Protein AF-A0A7J6P6W5-F1 (afdb_monomer)

Radius of gyration: 28.65 Å; Cα contacts (8 Å, |Δi|>4): 69; chains: 1; bounding box: 61×39×72 Å

Structure (mmCIF, N/CA/C/O backbone):
data_AF-A0A7J6P6W5-F1
#
_entry.id   AF-A0A7J6P6W5-F1
#
loop_
_atom_site.group_PDB
_atom_site.id
_atom_site.type_symbol
_atom_site.label_atom_id
_atom_site.label_alt_id
_atom_site.label_comp_id
_atom_site.label_asym_id
_atom_site.label_entity_id
_atom_site.label_seq_id
_atom_site.pdbx_PDB_ins_code
_atom_site.Cartn_x
_atom_site.Cartn_y
_atom_site.Cartn_z
_atom_site.occupancy
_atom_site.B_iso_or_equiv
_atom_site.auth_seq_id
_atom_site.auth_comp_id
_atom_site.auth_asym_id
_atom_site.auth_atom_id
_atom_site.pdbx_PDB_model_num
ATOM 1 N N . MET A 1 1 ? -11.618 4.961 4.844 1.00 59.00 1 MET A N 1
ATOM 2 C CA . MET A 1 1 ? -10.805 3.782 5.220 1.00 59.00 1 MET A CA 1
ATOM 3 C C . MET A 1 1 ? -9.684 4.284 6.122 1.00 59.00 1 MET A C 1
ATOM 5 O O . MET A 1 1 ? -8.970 5.172 5.685 1.00 59.00 1 ME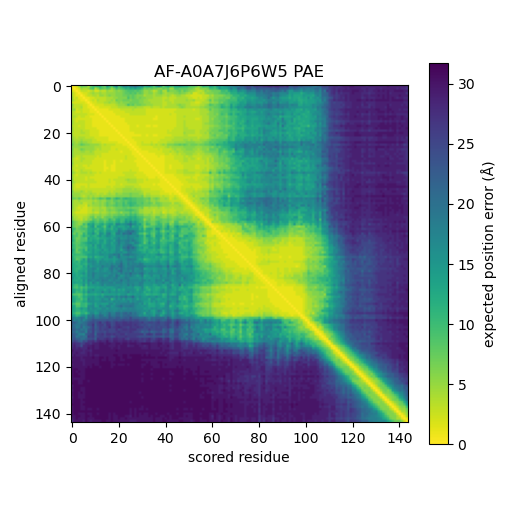T A O 1
ATOM 9 N N . CYS A 1 2 ? -9.570 3.805 7.368 1.00 77.62 2 CYS A N 1
ATOM 10 C CA . CYS A 1 2 ? -8.656 4.379 8.378 1.00 77.62 2 CYS A CA 1
ATOM 11 C C . CYS A 1 2 ? -7.176 3.990 8.190 1.00 77.62 2 CYS A C 1
ATOM 13 O O . CYS A 1 2 ? -6.305 4.626 8.776 1.00 77.62 2 CYS A O 1
ATOM 15 N N . PHE A 1 3 ? -6.917 2.966 7.368 1.00 81.56 3 PHE A N 1
ATOM 16 C CA . PHE A 1 3 ? -5.600 2.374 7.104 1.00 81.56 3 PHE A CA 1
ATOM 17 C C . PHE A 1 3 ? -5.223 2.451 5.618 1.00 81.56 3 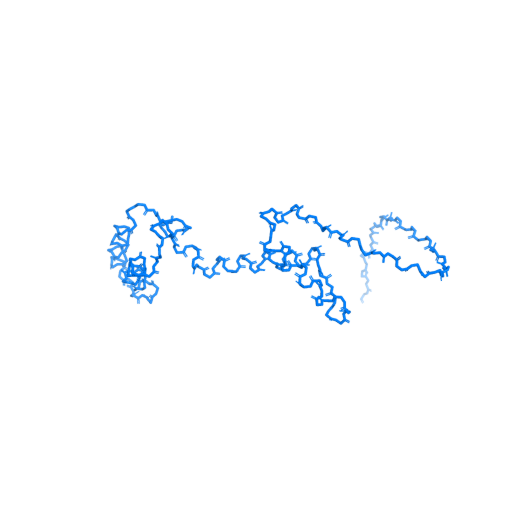PHE A C 1
ATOM 19 O O . PHE A 1 3 ? -4.737 1.475 5.053 1.00 81.56 3 PHE A O 1
ATOM 26 N N . GLY A 1 4 ? -5.536 3.573 4.961 1.00 81.69 4 GLY A N 1
ATOM 27 C CA . GLY A 1 4 ? -5.169 3.807 3.561 1.00 81.69 4 GLY A CA 1
ATOM 28 C C . GLY A 1 4 ? -3.664 4.049 3.401 1.00 81.69 4 GLY A C 1
ATOM 29 O O . GLY A 1 4 ? -2.857 3.483 4.129 1.00 81.69 4 GLY A O 1
ATOM 30 N N . LEU A 1 5 ? -3.272 4.913 2.463 1.00 81.31 5 LEU A N 1
ATOM 31 C CA . LEU A 1 5 ? -1.872 5.353 2.363 1.00 81.31 5 LEU A CA 1
ATOM 32 C C . LEU A 1 5 ? -1.419 6.076 3.635 1.00 81.31 5 LEU A C 1
ATOM 34 O O . LEU A 1 5 ? -0.307 5.861 4.102 1.00 81.31 5 LEU A O 1
ATOM 38 N N . THR A 1 6 ? -2.313 6.883 4.208 1.00 86.12 6 THR A N 1
ATOM 39 C CA . THR A 1 6 ? -2.097 7.568 5.477 1.00 86.12 6 THR A CA 1
ATOM 40 C C . THR A 1 6 ? -3.038 7.058 6.558 1.00 86.12 6 THR A C 1
ATOM 42 O O . THR A 1 6 ? -4.184 6.656 6.297 1.00 86.12 6 THR A O 1
ATOM 45 N N . ARG A 1 7 ? -2.539 7.074 7.791 1.00 86.94 7 ARG A N 1
ATOM 46 C CA . ARG A 1 7 ? -3.279 6.714 8.997 1.00 86.94 7 ARG A CA 1
ATOM 47 C C . ARG A 1 7 ? -4.168 7.880 9.422 1.00 86.94 7 ARG A C 1
ATOM 49 O O . ARG A 1 7 ? -3.700 8.996 9.617 1.00 86.94 7 ARG A O 1
ATOM 56 N N . GLN A 1 8 ? -5.470 7.638 9.566 1.00 87.75 8 GLN A N 1
ATOM 57 C CA . GLN A 1 8 ? -6.383 8.680 10.050 1.00 87.75 8 GLN A CA 1
ATOM 58 C C . GLN A 1 8 ? -6.330 8.803 11.577 1.00 87.75 8 GLN A C 1
ATOM 60 O O . GLN A 1 8 ? -6.184 7.807 12.287 1.00 87.75 8 GLN A O 1
ATOM 65 N N . ALA A 1 9 ? -6.508 10.019 12.097 1.00 87.31 9 ALA A N 1
ATOM 66 C CA . ALA A 1 9 ? -6.673 10.239 13.532 1.00 87.31 9 ALA A CA 1
ATOM 67 C C . ALA A 1 9 ? -7.856 9.413 14.083 1.00 87.31 9 ALA A C 1
ATOM 69 O O . ALA A 1 9 ? -8.873 9.247 13.411 1.00 87.31 9 ALA A O 1
ATOM 70 N N . GLY A 1 10 ? -7.719 8.873 15.300 1.00 88.94 10 GLY A N 1
ATOM 71 C CA . GLY A 1 10 ? -8.759 8.035 15.920 1.00 88.94 10 GLY A CA 1
ATOM 72 C C . GLY A 1 10 ? -8.883 6.615 15.341 1.00 88.94 10 GLY A C 1
ATOM 73 O O . GLY A 1 10 ? -9.878 5.925 15.573 1.00 88.94 10 GLY A O 1
ATOM 74 N N . TRP A 1 11 ? -7.884 6.134 14.592 1.00 89.88 11 TRP A N 1
ATOM 75 C CA . TRP A 1 11 ? -7.883 4.772 14.036 1.00 89.88 11 TRP A CA 1
ATOM 76 C C . TRP A 1 11 ? -7.985 3.673 15.109 1.00 89.88 11 TRP A C 1
ATOM 78 O O . TRP A 1 11 ? -8.605 2.639 14.867 1.00 89.88 11 TRP A O 1
ATOM 88 N N . ARG A 1 12 ? -7.433 3.904 16.308 1.00 90.00 12 ARG A N 1
ATOM 89 C CA . ARG A 1 12 ? -7.526 2.980 17.455 1.00 90.00 12 ARG A CA 1
ATOM 90 C C . ARG A 1 12 ? -8.965 2.787 17.901 1.00 90.00 12 ARG A C 1
ATOM 92 O O . ARG A 1 12 ? -9.446 1.659 17.980 1.00 90.00 12 ARG A O 1
ATOM 99 N N . ASP A 1 13 ? -9.664 3.896 18.113 1.00 93.00 13 ASP A N 1
ATOM 100 C CA . ASP A 1 13 ? -11.069 3.893 18.516 1.00 93.00 13 ASP A CA 1
ATOM 101 C C . ASP A 1 13 ? -11.931 3.230 17.440 1.00 93.00 13 ASP A C 1
ATOM 103 O O . ASP A 1 13 ? -12.868 2.497 17.747 1.00 93.00 13 ASP A O 1
ATOM 107 N N . SER A 1 14 ? -11.551 3.398 16.171 1.00 93.06 14 SER A N 1
ATOM 108 C CA . SER A 1 14 ? -12.201 2.728 15.045 1.00 93.06 14 SER A CA 1
ATOM 109 C C . SER A 1 14 ? -12.021 1.202 15.080 1.00 93.06 14 SER A C 1
ATOM 111 O O . SER A 1 14 ? -12.983 0.481 14.812 1.00 93.06 14 SER A O 1
ATOM 113 N N . ILE A 1 15 ? -10.843 0.681 15.459 1.00 93.69 15 ILE A N 1
ATOM 114 C CA . ILE A 1 15 ? -10.632 -0.768 15.666 1.00 93.69 15 ILE A CA 1
ATOM 115 C C . ILE A 1 15 ? -11.473 -1.277 16.841 1.00 93.69 15 ILE A C 1
ATOM 117 O O . ILE A 1 15 ? -12.105 -2.330 16.734 1.00 93.69 15 ILE A O 1
ATOM 121 N N . VAL A 1 16 ? -11.521 -0.539 17.952 1.00 94.31 16 VAL A N 1
ATOM 122 C CA . VAL A 1 16 ? -12.313 -0.914 19.138 1.00 94.31 16 VAL A CA 1
ATOM 123 C C . VAL A 1 16 ? -13.813 -0.931 18.820 1.00 94.31 16 VAL A C 1
ATOM 125 O O . VAL A 1 16 ? -14.524 -1.880 19.177 1.00 94.31 16 VAL A O 1
ATOM 128 N N . ALA A 1 17 ? -14.293 0.078 18.091 1.00 94.88 17 ALA A N 1
ATOM 129 C CA . ALA A 1 17 ? -15.667 0.145 17.608 1.00 94.88 17 ALA A CA 1
ATOM 130 C C . ALA A 1 17 ? -15.976 -1.017 16.653 1.00 94.88 17 ALA A C 1
ATOM 132 O O . ALA A 1 17 ? -17.007 -1.675 16.798 1.00 94.88 17 ALA A O 1
ATOM 133 N N . PHE A 1 18 ? -15.059 -1.334 15.733 1.00 94.75 18 PHE A N 1
ATOM 134 C CA . PHE A 1 18 ? -15.189 -2.479 14.833 1.00 94.75 18 PHE A CA 1
ATOM 135 C C . PHE A 1 18 ? -15.240 -3.812 15.590 1.00 94.75 18 PHE A C 1
ATOM 137 O O . PHE A 1 18 ? -16.112 -4.630 15.307 1.00 94.75 18 PHE A O 1
ATOM 144 N N . ARG A 1 19 ? -14.374 -4.029 16.589 1.00 95.31 19 ARG A N 1
ATOM 145 C CA . ARG A 1 19 ? -14.378 -5.238 17.434 1.00 95.31 19 ARG A CA 1
ATOM 146 C C . ARG A 1 19 ? -15.725 -5.439 18.125 1.00 95.31 19 ARG A C 1
ATOM 148 O O . ARG A 1 19 ? -16.266 -6.549 18.138 1.00 95.31 19 ARG A O 1
ATOM 155 N N . SER A 1 20 ? -16.267 -4.355 18.675 1.00 96.25 20 SER A N 1
ATOM 156 C CA . SER A 1 20 ? -17.583 -4.346 19.318 1.00 96.25 20 SER A CA 1
ATOM 157 C C . SER A 1 20 ? -18.688 -4.672 18.311 1.00 96.25 20 SER A C 1
ATOM 159 O O . SER A 1 20 ? -19.509 -5.556 18.553 1.00 96.25 20 SER A O 1
ATOM 161 N N . ALA A 1 21 ? -18.666 -4.028 17.141 1.00 96.56 21 ALA A N 1
ATOM 162 C CA . ALA A 1 21 ? -19.626 -4.275 16.072 1.00 96.56 21 ALA A CA 1
ATOM 163 C C . ALA A 1 21 ? -19.569 -5.722 15.558 1.00 96.56 21 ALA A C 1
ATOM 165 O O . ALA A 1 21 ? -20.613 -6.359 15.440 1.00 96.56 21 ALA A O 1
ATOM 166 N N . TRP A 1 22 ? -18.371 -6.269 15.317 1.00 96.31 22 TRP A N 1
ATOM 167 C CA . TRP A 1 22 ? -18.177 -7.651 14.872 1.00 96.31 22 TRP A CA 1
ATOM 168 C C . TRP A 1 22 ? -18.743 -8.646 15.883 1.00 96.31 22 TRP A C 1
ATOM 170 O O . TRP A 1 22 ? -19.480 -9.555 15.508 1.00 96.31 22 TRP A O 1
ATOM 180 N N . SER A 1 23 ? -18.472 -8.440 17.172 1.00 95.12 23 SER A N 1
ATOM 181 C CA . SER A 1 23 ? -18.985 -9.305 18.242 1.00 95.12 23 SER A CA 1
ATOM 182 C C . SER A 1 23 ? -20.518 -9.322 18.278 1.00 95.12 23 SER A C 1
ATOM 184 O O . SER A 1 23 ? -21.119 -10.383 18.440 1.00 95.12 23 SER A O 1
ATOM 186 N N . ASN A 1 24 ? -21.155 -8.176 18.023 1.00 96.75 24 ASN A N 1
ATOM 187 C CA . ASN A 1 24 ? -22.614 -8.057 17.969 1.00 96.75 24 ASN A CA 1
ATOM 188 C C . ASN A 1 24 ? -23.250 -8.751 16.755 1.00 96.75 24 ASN A C 1
ATOM 190 O O . ASN A 1 24 ? -24.444 -9.037 16.783 1.00 96.75 24 ASN A O 1
ATOM 194 N N . THR A 1 25 ? -22.487 -9.051 15.698 1.00 96.12 25 THR A N 1
ATOM 195 C CA . THR A 1 25 ? -23.019 -9.797 14.543 1.00 96.12 25 THR A CA 1
ATOM 196 C C . THR A 1 25 ? -23.288 -11.272 14.854 1.00 96.12 25 THR A C 1
ATOM 198 O O . THR A 1 25 ? -24.024 -11.924 14.118 1.00 96.12 25 THR A O 1
ATOM 201 N N . GLY A 1 26 ? -22.658 -11.825 15.899 1.00 95.06 26 GLY A N 1
ATOM 202 C CA . GLY A 1 26 ? -22.672 -13.264 16.182 1.00 95.06 26 GLY A CA 1
ATOM 203 C C . GLY A 1 26 ? -21.903 -14.115 15.161 1.00 95.06 26 GLY A C 1
ATOM 204 O O . GLY A 1 26 ? -21.938 -15.345 15.236 1.00 95.06 26 GLY A O 1
ATOM 205 N N . LEU A 1 27 ? -21.201 -13.49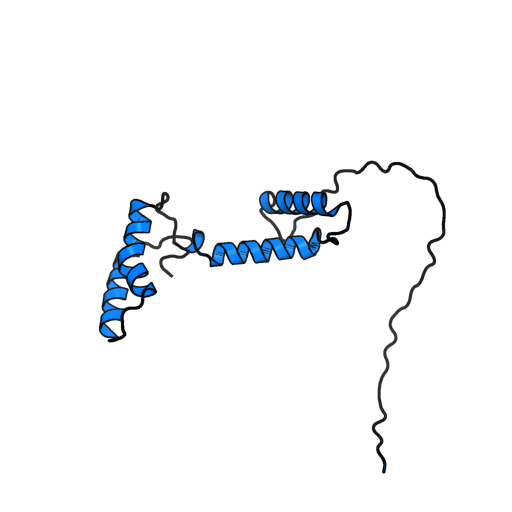4 14.206 1.00 94.62 27 LEU A N 1
ATOM 206 C CA . LEU A 1 27 ? -20.361 -14.199 13.244 1.00 94.62 27 LEU A CA 1
ATOM 207 C C . LEU A 1 27 ? -19.124 -14.782 13.930 1.00 94.62 27 LEU A C 1
ATOM 209 O O . LEU A 1 27 ? -18.581 -14.238 14.894 1.00 94.62 27 LEU A O 1
ATOM 213 N N . ARG A 1 28 ? -18.632 -15.898 13.387 1.00 96.00 28 ARG A N 1
ATOM 214 C CA . ARG A 1 28 ? -17.376 -16.486 13.853 1.00 96.00 28 ARG A CA 1
ATOM 215 C C . ARG A 1 28 ? -16.210 -15.554 13.553 1.00 96.00 28 ARG A C 1
ATOM 217 O O .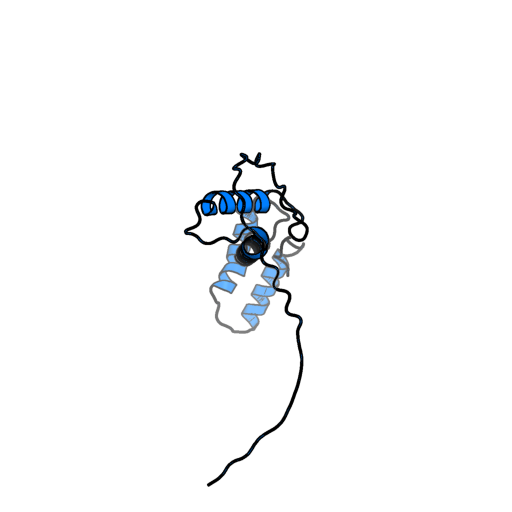 ARG A 1 28 ? -16.145 -14.931 12.495 1.00 96.00 28 ARG A O 1
ATOM 224 N N . TRP A 1 29 ? -15.256 -15.520 14.473 1.00 94.94 29 TRP A N 1
ATOM 225 C CA . TRP A 1 29 ? -13.989 -14.842 14.258 1.00 94.94 29 TRP A CA 1
ATOM 226 C C . TRP A 1 29 ? -13.242 -15.484 13.097 1.00 94.94 29 TRP A C 1
ATOM 228 O O . TRP A 1 29 ? -12.997 -16.690 13.083 1.00 94.94 29 TRP A O 1
ATOM 238 N N . THR A 1 30 ? -12.895 -14.661 12.114 1.00 95.88 30 THR A N 1
ATOM 239 C CA . THR A 1 30 ? -12.015 -15.070 11.023 1.00 95.88 30 THR A CA 1
ATOM 240 C C . THR A 1 30 ? -10.587 -14.626 11.336 1.00 95.88 30 THR A C 1
ATOM 242 O O . THR A 1 30 ? -10.403 -13.644 12.064 1.00 95.88 30 THR A O 1
ATOM 245 N N . PRO A 1 31 ? -9.567 -15.274 10.748 1.00 95.44 31 PRO A N 1
ATOM 246 C CA . PRO A 1 31 ? -8.183 -14.835 10.897 1.00 95.44 31 PRO A CA 1
ATOM 247 C C . PRO A 1 31 ? -7.976 -13.360 10.526 1.00 95.44 31 PRO A C 1
ATOM 249 O O . PRO A 1 31 ? -7.245 -12.656 11.211 1.00 95.44 31 PRO A O 1
ATOM 252 N N . LYS A 1 32 ? -8.681 -12.854 9.502 1.00 90.75 32 LYS A N 1
ATOM 253 C CA . LYS A 1 32 ? -8.588 -11.447 9.076 1.00 90.75 32 LYS A CA 1
ATOM 254 C C . LYS A 1 32 ? -9.060 -10.470 10.155 1.00 90.75 32 LYS A C 1
ATOM 256 O O . LYS A 1 32 ? -8.434 -9.438 10.361 1.00 90.75 32 LYS A O 1
ATOM 261 N N . VAL A 1 33 ? -10.149 -10.798 10.848 1.00 93.44 33 VAL A N 1
ATOM 262 C CA . VAL A 1 33 ? -10.698 -9.959 11.927 1.00 93.44 33 VAL A CA 1
ATOM 263 C C . VAL A 1 33 ? -9.785 -10.004 13.149 1.00 93.44 33 VAL A C 1
ATOM 265 O O . VAL A 1 33 ? -9.511 -8.961 13.731 1.00 93.44 33 VAL A O 1
ATOM 268 N N . HIS A 1 34 ? -9.256 -11.180 13.496 1.00 93.62 34 HIS A N 1
ATOM 269 C CA . HIS A 1 34 ? -8.266 -11.311 14.569 1.00 93.62 34 HIS A CA 1
ATOM 270 C C . HIS A 1 34 ? -7.008 -10.475 14.288 1.00 93.62 34 HIS A C 1
ATOM 272 O O . HIS A 1 34 ? -6.599 -9.683 15.129 1.00 93.62 34 HIS A O 1
ATOM 278 N N . ILE A 1 35 ? -6.456 -10.569 13.073 1.00 93.31 35 ILE A N 1
ATOM 279 C CA . ILE A 1 35 ? -5.305 -9.759 12.648 1.00 93.31 35 ILE A CA 1
ATOM 280 C C . ILE A 1 35 ? -5.605 -8.265 12.744 1.00 93.31 35 ILE A C 1
ATOM 282 O O . ILE A 1 35 ? -4.810 -7.527 13.317 1.00 93.31 35 ILE A O 1
ATOM 286 N N . LEU A 1 36 ? -6.761 -7.817 12.251 1.00 91.88 36 LEU A N 1
ATOM 287 C CA . LEU A 1 36 ? -7.140 -6.407 12.326 1.00 91.88 36 LEU A CA 1
ATOM 288 C C . LEU A 1 36 ? -7.273 -5.902 13.770 1.00 91.88 36 LEU A C 1
ATOM 290 O O . LEU A 1 36 ? -6.871 -4.780 14.061 1.00 91.88 36 LEU A O 1
ATOM 294 N N . CYS A 1 37 ? -7.864 -6.696 14.663 1.00 91.94 37 CYS A N 1
ATOM 295 C CA . CYS A 1 37 ? -8.143 -6.259 16.028 1.00 91.94 37 CYS A CA 1
ATOM 296 C C . CYS A 1 37 ? -6.936 -6.335 16.962 1.00 91.94 37 CYS A C 1
ATOM 298 O O . CYS A 1 37 ? -6.847 -5.508 17.867 1.00 91.94 37 CYS A O 1
ATOM 300 N N . ASP A 1 38 ? -6.060 -7.321 16.771 1.00 90.44 38 ASP A N 1
ATOM 301 C CA . ASP A 1 38 ? -5.010 -7.636 17.740 1.00 90.44 38 ASP A CA 1
ATOM 302 C C . ASP A 1 38 ? -3.596 -7.362 17.185 1.00 90.44 38 ASP A C 1
ATOM 304 O O . ASP A 1 38 ? -2.756 -6.854 17.917 1.00 90.44 38 ASP A O 1
ATOM 308 N N . HIS A 1 39 ? -3.345 -7.588 15.888 1.00 92.81 39 HIS A N 1
ATOM 309 C CA . HIS A 1 39 ? -1.989 -7.513 15.308 1.00 92.81 39 HIS A CA 1
ATOM 310 C C . HIS A 1 39 ? -1.702 -6.214 14.544 1.00 92.81 39 HIS A C 1
ATOM 312 O O . HIS A 1 39 ? -0.563 -5.764 14.499 1.00 92.81 39 HIS A O 1
ATOM 318 N N . VAL A 1 40 ? -2.715 -5.566 13.958 1.00 90.44 40 VAL A N 1
ATOM 319 C CA . VAL A 1 40 ? -2.523 -4.288 13.239 1.00 90.44 40 VAL A CA 1
ATOM 320 C C . VAL A 1 40 ? -2.085 -3.168 14.181 1.00 90.44 40 VAL A C 1
ATOM 322 O O . VAL A 1 40 ? -1.268 -2.336 13.797 1.00 90.44 40 VAL A O 1
ATOM 325 N N . VAL A 1 41 ? -2.604 -3.146 15.411 1.00 88.75 41 VAL A N 1
ATOM 326 C CA . VAL A 1 41 ? -2.178 -2.171 16.425 1.00 88.75 41 VAL A CA 1
ATOM 327 C C . VAL A 1 41 ? -0.706 -2.390 16.763 1.00 88.75 41 VAL A C 1
ATOM 329 O O . VAL A 1 41 ? 0.073 -1.448 16.688 1.00 88.75 41 VAL A O 1
ATOM 332 N N . GLU A 1 42 ? -0.326 -3.638 17.050 1.00 89.62 42 GLU A N 1
ATOM 333 C CA . GLU A 1 42 ? 1.051 -4.003 17.386 1.00 89.62 42 GLU A CA 1
ATOM 334 C C . GLU A 1 42 ? 2.023 -3.658 16.251 1.00 89.62 42 GLU A C 1
ATOM 336 O O . GLU A 1 42 ? 3.076 -3.074 16.502 1.00 89.62 42 GLU A O 1
ATOM 341 N N . TYR A 1 43 ? 1.649 -3.965 15.006 1.00 89.06 43 TYR A N 1
ATOM 342 C CA . TYR A 1 43 ? 2.425 -3.622 13.817 1.00 89.06 43 TYR A CA 1
ATOM 343 C C . TYR A 1 43 ? 2.670 -2.110 13.714 1.00 89.06 43 TYR A C 1
ATOM 345 O O . TYR A 1 43 ? 3.817 -1.673 13.635 1.00 89.06 43 TYR A O 1
ATOM 353 N N . LEU A 1 44 ? 1.599 -1.310 13.765 1.00 87.38 44 LEU A N 1
ATOM 354 C CA . LEU A 1 44 ? 1.673 0.145 13.593 1.00 87.38 44 LEU A CA 1
ATOM 355 C C . LEU A 1 44 ? 2.360 0.873 14.757 1.00 87.38 44 LEU A C 1
ATOM 357 O O . LEU A 1 44 ? 2.712 2.037 14.607 1.00 87.38 44 LEU A O 1
ATOM 361 N N . GLU A 1 45 ? 2.477 0.244 15.924 1.00 85.75 45 GLU A N 1
ATOM 362 C CA . GLU A 1 45 ? 3.155 0.819 17.091 1.00 85.75 45 GLU A CA 1
ATOM 363 C C . GLU A 1 45 ? 4.630 0.439 17.183 1.00 85.75 45 GLU A C 1
ATOM 365 O O . GLU A 1 45 ? 5.433 1.242 17.649 1.00 85.75 45 GLU A O 1
ATOM 370 N N . ASN A 1 46 ? 4.972 -0.798 16.815 1.00 85.94 46 ASN A N 1
ATOM 371 C CA . ASN A 1 46 ? 6.273 -1.376 17.158 1.00 85.94 46 ASN A CA 1
ATOM 372 C C . ASN A 1 46 ? 7.160 -1.656 15.944 1.00 85.94 46 ASN A C 1
ATOM 374 O O . ASN A 1 46 ? 8.366 -1.829 16.109 1.00 85.94 46 ASN A O 1
ATOM 378 N N . TYR A 1 47 ? 6.580 -1.737 14.746 1.00 83.50 47 TYR A N 1
ATOM 379 C CA . TYR A 1 47 ? 7.296 -2.156 13.539 1.00 83.50 47 TYR A CA 1
ATOM 380 C C . TYR A 1 47 ? 7.237 -1.123 12.416 1.00 83.50 47 TYR A C 1
ATOM 382 O O . TYR A 1 47 ? 8.160 -1.073 11.604 1.00 83.50 47 TYR A O 1
ATOM 390 N N . GLU A 1 48 ? 6.190 -0.299 12.366 1.00 85.25 48 GLU A N 1
ATOM 391 C CA . GLU A 1 48 ? 6.112 0.802 11.412 1.00 85.25 48 GLU A CA 1
ATOM 392 C C . GLU A 1 48 ? 6.971 1.979 11.886 1.00 85.25 48 GLU A C 1
ATOM 394 O O . GLU A 1 48 ? 6.830 2.454 13.011 1.00 85.25 48 GLU A O 1
ATOM 399 N N . ALA A 1 49 ? 7.892 2.425 11.031 1.00 79.75 49 ALA A N 1
ATOM 400 C CA . ALA A 1 49 ? 8.859 3.461 11.389 1.00 79.75 49 ALA A CA 1
ATOM 401 C C . ALA A 1 49 ? 8.267 4.876 11.313 1.00 79.75 49 ALA A C 1
ATOM 403 O O . ALA A 1 49 ? 8.793 5.790 11.946 1.00 79.75 49 ALA A O 1
ATOM 404 N N . ASP A 1 50 ? 7.203 5.049 10.525 1.00 83.25 50 ASP A N 1
ATOM 405 C CA . ASP A 1 50 ? 6.600 6.343 10.226 1.00 83.25 50 ASP A CA 1
ATOM 406 C C . ASP A 1 50 ? 5.180 6.443 10.799 1.00 83.25 50 ASP A C 1
ATOM 408 O O . ASP A 1 50 ? 4.293 5.644 10.486 1.00 83.25 50 ASP A O 1
ATOM 412 N N . ASP A 1 51 ? 4.933 7.468 11.612 1.00 78.75 51 ASP A N 1
ATOM 413 C CA . ASP A 1 51 ? 3.674 7.618 12.351 1.00 78.75 51 ASP A CA 1
ATOM 414 C C . ASP A 1 51 ? 2.466 7.968 11.464 1.00 78.75 51 ASP A C 1
ATOM 416 O O . ASP A 1 51 ? 1.310 7.751 11.847 1.00 78.75 51 ASP A O 1
ATOM 420 N N . ASP A 1 52 ? 2.699 8.491 10.268 1.00 82.69 52 ASP A N 1
ATOM 421 C CA . ASP A 1 52 ? 1.621 8.873 9.354 1.00 82.69 52 ASP A CA 1
ATOM 422 C C . ASP A 1 52 ? 1.298 7.783 8.329 1.00 82.69 52 ASP A C 1
ATOM 424 O O . ASP A 1 52 ? 0.263 7.855 7.652 1.00 82.69 52 ASP A O 1
ATOM 428 N N . VAL A 1 53 ? 2.134 6.746 8.233 1.00 82.56 53 VAL A N 1
ATOM 429 C CA . VAL A 1 53 ? 1.978 5.670 7.255 1.00 82.56 53 VAL A CA 1
ATOM 430 C C . VAL A 1 53 ? 0.851 4.723 7.665 1.00 82.56 53 VAL A C 1
ATOM 432 O O . VAL A 1 53 ? 0.749 4.249 8.797 1.00 82.56 53 VAL A O 1
ATOM 435 N N . GLY A 1 54 ? -0.056 4.472 6.720 1.00 84.38 54 GLY A N 1
ATOM 436 C CA . GLY A 1 54 ? -1.089 3.449 6.845 1.00 84.38 54 GLY A CA 1
ATOM 437 C C . GLY A 1 54 ? -0.694 2.133 6.168 1.00 84.38 54 GLY A C 1
ATOM 438 O O . GLY A 1 54 ? 0.326 2.024 5.494 1.00 84.38 54 GLY A O 1
ATOM 439 N N . LEU A 1 55 ? -1.560 1.121 6.281 1.00 84.00 55 LEU A N 1
ATOM 440 C CA . LEU A 1 55 ? -1.324 -0.209 5.697 1.00 84.00 55 LEU A CA 1
ATOM 441 C C . LEU A 1 55 ? -1.351 -0.224 4.160 1.00 84.00 55 LEU A C 1
ATOM 443 O O . LEU A 1 55 ? -1.019 -1.238 3.551 1.00 84.00 55 LEU A O 1
ATOM 447 N N . GLY A 1 56 ? -1.774 0.869 3.520 1.00 78.56 56 GLY A N 1
ATOM 448 C CA . GLY A 1 56 ? -1.868 0.973 2.068 1.00 78.56 56 GLY A CA 1
ATOM 449 C C . GLY A 1 56 ? -0.518 0.872 1.360 1.00 78.56 56 GLY A C 1
ATOM 450 O O . GLY A 1 56 ? -0.472 0.326 0.261 1.00 78.56 56 GLY A O 1
ATOM 451 N N . LEU A 1 57 ? 0.572 1.345 1.974 1.00 69.75 57 LEU A N 1
ATOM 452 C CA . LEU A 1 57 ? 1.912 1.220 1.388 1.00 69.75 57 LEU A CA 1
ATOM 453 C C . LEU A 1 57 ? 2.400 -0.231 1.412 1.00 69.75 57 LEU A C 1
ATOM 455 O O . LEU A 1 57 ? 2.860 -0.734 0.390 1.00 69.75 57 LEU A O 1
ATOM 459 N N . SER A 1 58 ? 2.190 -0.920 2.532 1.00 70.38 58 SER A N 1
ATOM 460 C CA . SER A 1 58 ? 2.556 -2.329 2.739 1.00 70.38 58 SER A CA 1
ATOM 461 C C . SER A 1 58 ? 1.523 -3.324 2.189 1.00 70.38 58 SER A C 1
ATOM 463 O O . SER A 1 58 ? 1.618 -4.525 2.434 1.00 70.38 58 SER A O 1
ATOM 465 N N . SER A 1 59 ? 0.502 -2.845 1.474 1.00 77.81 59 SER A N 1
ATOM 466 C CA . SER A 1 59 ? -0.550 -3.694 0.923 1.00 77.81 59 SER A CA 1
ATOM 467 C C . SER A 1 59 ? -0.074 -4.419 -0.331 1.00 77.81 59 SER A C 1
ATOM 469 O O . SER A 1 59 ? 0.482 -3.810 -1.233 1.00 77.81 59 SER A O 1
ATOM 471 N N . GLU A 1 60 ? -0.408 -5.698 -0.469 1.00 73.44 60 GLU A N 1
ATOM 472 C CA . GLU A 1 60 ? -0.201 -6.460 -1.710 1.00 73.44 60 GLU A CA 1
ATOM 473 C C . GLU A 1 60 ? -0.787 -5.750 -2.948 1.00 73.44 60 GLU A C 1
ATOM 475 O O . GLU A 1 60 ? -0.202 -5.776 -4.026 1.00 73.44 60 GLU A O 1
ATOM 480 N N . GLN A 1 61 ? -1.883 -5.007 -2.770 1.00 71.56 61 GLN A N 1
ATOM 481 C CA . GLN A 1 61 ? -2.530 -4.232 -3.831 1.00 71.56 61 GLN A CA 1
ATOM 482 C C . GLN A 1 61 ? -1.666 -3.069 -4.351 1.00 71.56 61 GLN A C 1
ATOM 484 O O . GLN A 1 61 ? -1.779 -2.692 -5.523 1.00 71.56 61 GLN A O 1
ATOM 489 N N . SER A 1 62 ? -0.792 -2.495 -3.514 1.00 67.06 62 SER A N 1
ATOM 490 C CA . SER A 1 62 ? 0.165 -1.472 -3.956 1.00 67.06 62 SER A CA 1
ATOM 491 C C . SER A 1 62 ? 1.226 -2.096 -4.870 1.00 67.06 62 SER A C 1
ATOM 493 O O . SER A 1 62 ? 1.526 -1.543 -5.932 1.00 67.06 62 SER A O 1
ATOM 495 N N . GLY A 1 63 ? 1.698 -3.298 -4.525 1.00 72.69 63 GLY A N 1
ATOM 496 C CA . GLY A 1 63 ? 2.608 -4.102 -5.340 1.00 72.69 63 GLY A CA 1
ATOM 497 C C . GLY A 1 63 ? 1.983 -4.544 -6.663 1.00 72.69 63 GLY A C 1
ATOM 498 O O . GLY A 1 63 ? 2.566 -4.326 -7.725 1.00 72.69 63 GLY A O 1
ATOM 499 N N . GLU A 1 64 ? 0.767 -5.089 -6.639 1.00 77.38 64 GLU A N 1
ATOM 500 C CA . GLU A 1 64 ? 0.037 -5.489 -7.852 1.00 77.38 64 GLU A CA 1
ATOM 501 C C . GLU A 1 64 ? -0.172 -4.311 -8.814 1.00 77.38 64 GLU A C 1
ATOM 503 O O . GLU A 1 64 ? 0.035 -4.439 -10.024 1.00 77.38 64 GLU A O 1
ATOM 508 N N . SER A 1 65 ? -0.500 -3.131 -8.281 1.00 76.56 65 SER A N 1
ATOM 509 C CA . SER A 1 65 ? -0.641 -1.906 -9.077 1.00 76.56 65 SER A CA 1
ATOM 510 C C . SER A 1 65 ? 0.683 -1.475 -9.718 1.00 76.56 65 SER A C 1
ATOM 512 O O . SER A 1 65 ? 0.700 -1.013 -10.863 1.00 76.56 65 SER A O 1
ATOM 514 N N . LEU A 1 66 ? 1.800 -1.646 -9.003 1.00 80.25 66 LEU A N 1
ATOM 515 C CA . LEU A 1 66 ? 3.148 -1.362 -9.497 1.00 80.25 66 LEU A CA 1
ATOM 516 C C . LEU A 1 66 ? 3.546 -2.333 -10.618 1.00 80.25 66 LEU A C 1
ATOM 518 O O . LEU A 1 66 ? 4.034 -1.898 -11.663 1.00 80.25 66 LEU A O 1
ATOM 522 N N . HIS A 1 67 ? 3.263 -3.625 -10.452 1.00 82.81 67 HIS A N 1
ATOM 523 C CA . HIS A 1 67 ? 3.496 -4.639 -11.481 1.00 82.81 67 HIS A CA 1
ATOM 524 C C . HIS A 1 67 ? 2.670 -4.385 -12.745 1.00 82.81 67 HIS A C 1
ATOM 526 O O . HIS A 1 67 ? 3.223 -4.393 -13.847 1.00 82.81 67 HIS A O 1
ATOM 532 N N . ALA A 1 68 ? 1.374 -4.095 -12.604 1.00 84.06 68 ALA A N 1
ATOM 533 C CA . ALA A 1 68 ? 0.506 -3.774 -13.736 1.00 84.06 68 ALA A CA 1
ATOM 534 C C . ALA A 1 68 ? 0.998 -2.532 -14.501 1.00 84.06 68 ALA A C 1
ATOM 536 O O . ALA A 1 68 ? 0.974 -2.493 -15.736 1.00 84.06 68 ALA A O 1
ATOM 537 N N . ARG A 1 69 ? 1.495 -1.521 -13.779 1.00 82.88 69 ARG A N 1
ATOM 538 C CA . ARG A 1 69 ? 2.039 -0.298 -14.379 1.00 82.88 69 ARG A CA 1
ATOM 539 C C . ARG A 1 69 ? 3.361 -0.546 -15.105 1.00 82.88 69 ARG A C 1
ATOM 541 O O . ARG A 1 69 ? 3.497 -0.116 -16.249 1.00 82.88 69 ARG A O 1
ATOM 548 N N . LEU A 1 70 ? 4.291 -1.283 -14.500 1.00 87.44 70 LEU A N 1
ATOM 549 C CA . LEU A 1 70 ? 5.538 -1.690 -15.157 1.00 87.44 70 LEU A CA 1
ATOM 550 C C . LEU A 1 70 ? 5.253 -2.497 -16.430 1.00 87.44 70 LEU A C 1
ATOM 552 O O . LEU A 1 70 ? 5.840 -2.234 -17.479 1.00 87.44 70 LEU A O 1
ATOM 556 N N . GLN A 1 71 ? 4.304 -3.434 -16.371 1.00 89.44 71 GLN A N 1
ATOM 557 C CA . GLN A 1 71 ? 3.903 -4.228 -17.530 1.00 89.44 71 GLN A CA 1
ATOM 558 C C . GLN A 1 71 ? 3.350 -3.352 -18.662 1.00 89.44 71 GLN A C 1
ATOM 560 O O . GLN A 1 71 ? 3.633 -3.608 -19.834 1.00 89.44 71 GLN A O 1
ATOM 565 N N . ARG A 1 72 ? 2.591 -2.300 -18.337 1.00 88.12 72 ARG A N 1
ATOM 566 C CA . ARG A 1 72 ? 2.107 -1.328 -19.324 1.00 88.12 72 ARG A CA 1
ATOM 567 C C . ARG A 1 72 ? 3.259 -0.569 -19.985 1.00 88.12 72 ARG A C 1
ATOM 569 O O . ARG A 1 72 ? 3.300 -0.525 -21.212 1.00 88.12 72 ARG A O 1
ATOM 576 N N . VAL A 1 73 ? 4.202 -0.040 -19.203 1.00 87.31 73 VAL A N 1
ATOM 577 C CA . VAL A 1 73 ? 5.391 0.671 -19.718 1.00 87.31 73 VAL A CA 1
ATOM 578 C C . VAL A 1 73 ? 6.218 -0.238 -20.625 1.00 87.31 73 VAL A C 1
ATOM 580 O O . VAL A 1 73 ? 6.561 0.147 -21.745 1.00 87.31 73 VAL A O 1
ATOM 583 N N . TRP A 1 74 ? 6.463 -1.476 -20.189 1.00 91.31 74 TRP A N 1
ATOM 584 C CA . TRP A 1 74 ? 7.122 -2.489 -21.005 1.00 91.31 74 TRP A CA 1
ATOM 585 C C . TRP A 1 74 ? 6.391 -2.687 -22.333 1.00 91.31 74 TRP A C 1
ATOM 587 O O . TRP A 1 74 ? 6.986 -2.518 -23.395 1.00 91.31 74 TRP A O 1
ATOM 597 N N . ASN A 1 75 ? 5.088 -2.974 -22.286 1.00 90.94 75 ASN A N 1
ATOM 598 C CA . ASN A 1 75 ? 4.282 -3.256 -23.471 1.00 90.94 75 ASN A CA 1
ATOM 599 C C . ASN A 1 75 ? 4.220 -2.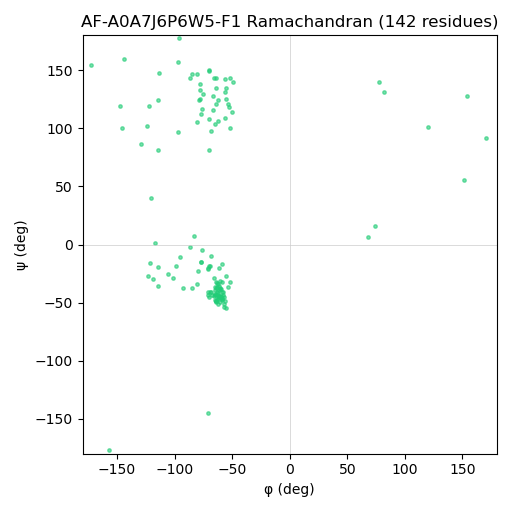092 -24.467 1.00 90.94 75 ASN A C 1
ATOM 601 O O . ASN A 1 75 ? 4.165 -2.347 -25.667 1.00 90.94 75 ASN A O 1
ATOM 605 N N . GLN A 1 76 ? 4.206 -0.848 -23.988 1.00 87.00 76 GLN A N 1
ATOM 606 C CA . GLN A 1 76 ? 4.043 0.332 -24.839 1.00 87.00 76 GLN A CA 1
ATOM 607 C C . GLN A 1 76 ? 5.359 0.827 -25.446 1.00 87.00 76 GLN A C 1
ATOM 609 O O . GLN A 1 76 ? 5.358 1.273 -26.590 1.00 87.00 76 GLN A O 1
ATOM 614 N N . LEU A 1 77 ? 6.468 0.761 -24.703 1.00 85.56 77 LEU A N 1
ATOM 615 C CA . LEU A 1 77 ? 7.699 1.472 -25.074 1.00 85.56 77 LEU A CA 1
ATOM 616 C C . LEU A 1 77 ? 8.901 0.552 -25.326 1.00 85.56 77 LEU A C 1
ATOM 618 O O . LEU A 1 77 ? 9.775 0.878 -26.134 1.00 85.56 77 LEU A O 1
ATOM 622 N N . PHE A 1 78 ? 8.964 -0.600 -24.654 1.00 89.69 78 PHE A N 1
ATOM 623 C CA . PHE A 1 78 ? 10.192 -1.402 -24.590 1.00 89.69 78 PHE A CA 1
ATOM 624 C C . PHE A 1 78 ? 10.047 -2.826 -25.127 1.00 89.69 78 PHE A C 1
ATOM 626 O O . PHE A 1 78 ? 11.066 -3.439 -25.442 1.00 89.69 78 PHE A O 1
ATOM 633 N N . LYS A 1 79 ? 8.819 -3.332 -25.288 1.00 92.62 79 LYS A N 1
ATOM 634 C CA . LYS A 1 79 ? 8.541 -4.723 -25.646 1.00 92.62 79 LYS A CA 1
ATOM 635 C C . LYS A 1 79 ? 9.259 -5.136 -26.923 1.00 92.62 79 LYS A C 1
ATOM 637 O O . LYS A 1 79 ? 9.093 -4.538 -27.984 1.00 92.62 79 LYS A O 1
ATOM 642 N N . ILE A 1 80 ? 10.022 -6.212 -26.802 1.00 93.69 80 ILE A N 1
ATOM 643 C CA . ILE A 1 80 ? 10.717 -6.882 -27.894 1.00 93.69 80 ILE A CA 1
ATOM 644 C C . ILE A 1 80 ? 10.704 -8.392 -27.628 1.00 93.69 80 ILE A C 1
ATOM 646 O O . ILE A 1 80 ? 10.450 -8.814 -26.497 1.00 93.69 80 ILE A O 1
ATOM 650 N N . ASN A 1 81 ? 10.908 -9.206 -28.664 1.00 92.88 81 ASN A N 1
ATOM 651 C CA . ASN A 1 81 ? 10.982 -10.659 -28.505 1.00 92.88 81 ASN A CA 1
ATOM 652 C C . ASN A 1 81 ? 12.194 -11.038 -27.630 1.00 92.88 81 ASN A C 1
ATOM 654 O O . ASN A 1 81 ? 13.237 -10.395 -27.725 1.00 92.88 81 ASN A O 1
ATOM 658 N N . ALA A 1 82 ? 12.048 -12.069 -26.797 1.00 91.81 82 ALA A N 1
ATOM 659 C CA . ALA A 1 82 ? 13.100 -12.585 -25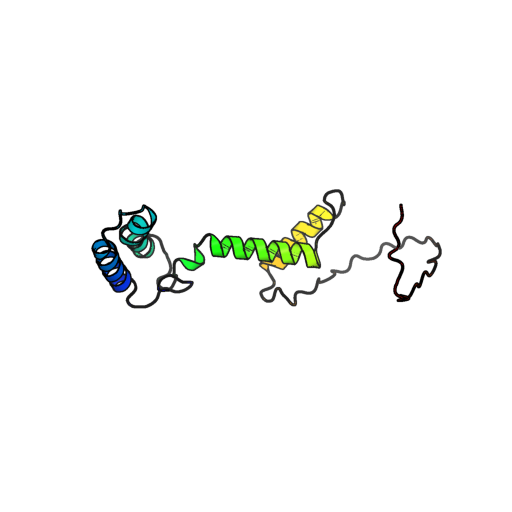.925 1.00 91.81 82 ALA A CA 1
ATOM 660 C C . ALA A 1 82 ? 14.327 -13.083 -26.704 1.00 91.81 82 ALA A C 1
ATOM 662 O O . ALA A 1 82 ? 15.446 -12.931 -26.227 1.00 91.81 82 ALA A O 1
ATOM 663 N N . ASP A 1 83 ? 14.124 -13.591 -27.921 1.00 94.62 83 ASP A N 1
ATOM 664 C CA . ASP A 1 83 ? 15.211 -14.057 -28.793 1.00 94.62 83 ASP A CA 1
ATOM 665 C C . ASP A 1 83 ? 15.984 -12.906 -29.464 1.00 94.62 83 ASP A C 1
ATOM 667 O O . ASP A 1 83 ? 16.952 -13.133 -30.187 1.00 94.62 83 ASP A O 1
ATOM 671 N N . ASN A 1 84 ? 15.552 -11.655 -29.274 1.00 93.75 84 ASN A N 1
ATOM 672 C CA . ASN A 1 84 ? 16.240 -10.503 -29.836 1.00 93.75 84 ASN A CA 1
ATOM 673 C C . ASN A 1 84 ? 17.491 -10.166 -29.014 1.00 93.75 84 ASN A C 1
ATOM 675 O O . ASN A 1 84 ? 17.412 -10.010 -27.797 1.00 93.75 84 ASN A O 1
ATOM 679 N N . GLU A 1 85 ? 18.623 -9.943 -29.681 1.00 94.69 85 GLU A N 1
ATOM 680 C CA . GLU A 1 85 ? 19.901 -9.601 -29.037 1.00 94.69 85 GLU A CA 1
ATOM 681 C C . GLU A 1 85 ? 19.817 -8.358 -28.127 1.00 94.69 85 GLU A C 1
ATOM 683 O O . GLU A 1 85 ? 20.542 -8.250 -27.138 1.00 94.69 85 GLU A O 1
ATOM 688 N N . LEU A 1 86 ? 18.893 -7.432 -28.411 1.00 92.25 86 LEU A N 1
ATOM 689 C CA . LEU A 1 86 ? 18.678 -6.213 -27.627 1.00 92.25 86 LEU A CA 1
ATOM 690 C C . LEU A 1 86 ? 17.722 -6.399 -26.442 1.00 92.25 86 LEU A C 1
ATOM 692 O O . LEU A 1 86 ? 17.487 -5.434 -25.712 1.00 92.25 86 LEU A O 1
ATOM 696 N N . PHE A 1 87 ? 17.148 -7.587 -26.233 1.00 93.25 87 PHE A N 1
ATOM 697 C CA . PHE A 1 87 ? 16.157 -7.831 -25.182 1.00 93.25 87 PHE A CA 1
ATOM 698 C C . PHE A 1 87 ? 16.680 -7.451 -23.794 1.00 93.25 87 PHE A C 1
ATOM 700 O O . PHE A 1 87 ? 16.030 -6.692 -23.074 1.00 93.25 87 PHE A O 1
ATOM 707 N N . SER A 1 88 ? 17.888 -7.904 -23.452 1.00 92.38 88 SER A N 1
ATOM 708 C CA . SER A 1 88 ? 18.524 -7.611 -22.163 1.00 92.38 88 SER A CA 1
ATOM 709 C C . SER A 1 88 ? 18.717 -6.110 -21.953 1.00 92.38 88 SER A C 1
ATOM 711 O O . SER A 1 88 ? 18.374 -5.583 -20.896 1.00 92.38 88 SER A O 1
ATOM 713 N N . GLN A 1 89 ? 19.198 -5.399 -22.978 1.00 92.81 89 GLN A N 1
ATOM 714 C CA . GLN A 1 89 ? 19.382 -3.950 -22.907 1.00 92.81 89 GLN A CA 1
ATOM 715 C C . GLN A 1 89 ? 18.040 -3.226 -22.763 1.00 92.81 89 GLN A C 1
ATOM 717 O O . GLN A 1 89 ? 17.903 -2.334 -21.933 1.00 92.81 89 GLN A O 1
ATOM 722 N N . ARG A 1 90 ? 17.019 -3.643 -23.519 1.00 89.44 90 ARG A N 1
ATOM 723 C CA . ARG A 1 90 ? 15.672 -3.062 -23.452 1.00 89.44 90 ARG A CA 1
ATOM 724 C C . ARG A 1 90 ? 15.017 -3.260 -22.094 1.00 89.44 90 ARG A C 1
ATOM 726 O O . ARG A 1 90 ? 14.309 -2.369 -21.631 1.00 89.44 90 ARG A O 1
ATOM 733 N N . LEU A 1 91 ? 15.242 -4.406 -21.459 1.00 91.44 91 LEU A N 1
ATOM 734 C CA . LEU A 1 91 ? 14.748 -4.664 -20.114 1.00 91.44 91 LEU A CA 1
ATOM 735 C C . LEU A 1 91 ? 15.424 -3.739 -19.096 1.00 91.44 91 LEU A C 1
ATOM 737 O O . LEU A 1 91 ? 14.733 -3.139 -18.275 1.00 91.44 91 LEU A O 1
ATOM 741 N N . ILE A 1 92 ? 16.746 -3.564 -19.186 1.00 91.38 92 ILE A N 1
ATOM 742 C CA . ILE A 1 92 ? 17.490 -2.623 -18.336 1.00 91.38 92 ILE A CA 1
ATOM 743 C C . ILE A 1 92 ? 16.979 -1.194 -18.543 1.00 91.38 92 ILE A C 1
ATOM 745 O O . ILE A 1 92 ? 16.639 -0.526 -17.567 1.00 91.38 92 ILE A O 1
ATOM 749 N N . ASP A 1 93 ? 16.850 -0.748 -19.794 1.00 89.31 93 ASP A N 1
ATOM 750 C CA . ASP A 1 93 ? 16.339 0.585 -20.127 1.00 89.31 93 ASP A CA 1
ATOM 751 C C . ASP A 1 93 ? 14.923 0.792 -19.570 1.00 89.31 93 ASP A C 1
ATOM 753 O O . ASP A 1 93 ? 14.623 1.852 -19.018 1.00 89.31 93 ASP A O 1
ATOM 757 N N . CYS A 1 94 ? 14.062 -0.229 -19.661 1.00 89.50 94 CYS A N 1
ATOM 758 C CA . CYS A 1 94 ? 12.718 -0.202 -19.092 1.00 89.50 94 CYS A CA 1
ATOM 759 C C . CYS A 1 94 ? 12.760 -0.032 -17.570 1.00 89.50 94 CYS A C 1
ATOM 761 O O . CYS A 1 94 ? 12.017 0.788 -17.041 1.00 89.50 94 CYS A O 1
ATOM 763 N N . MET A 1 95 ? 13.627 -0.763 -16.865 1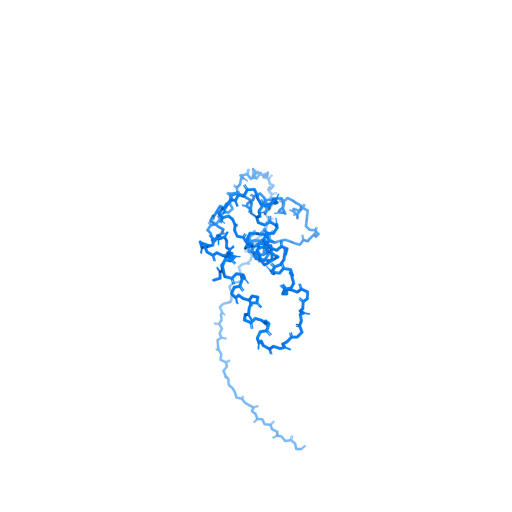.00 88.75 95 MET A N 1
ATOM 764 C CA . MET A 1 95 ? 13.748 -0.679 -15.404 1.00 88.75 95 MET A CA 1
ATOM 765 C C . MET A 1 95 ? 14.327 0.662 -14.947 1.00 88.75 95 MET A C 1
ATOM 767 O O . MET A 1 95 ? 13.844 1.238 -13.975 1.00 88.75 95 MET A O 1
ATOM 771 N N . VAL A 1 96 ? 15.339 1.186 -15.643 1.00 87.50 96 VAL A N 1
ATOM 772 C CA . VAL A 1 96 ? 15.914 2.507 -15.342 1.00 87.50 96 VAL A CA 1
ATOM 773 C C . VAL A 1 96 ? 14.875 3.592 -15.586 1.00 87.50 96 VAL A C 1
ATOM 775 O O . VAL A 1 96 ? 14.642 4.422 -14.709 1.00 87.50 96 VAL A O 1
ATOM 778 N N . THR A 1 97 ? 14.196 3.540 -16.735 1.00 84.44 97 THR A N 1
ATOM 779 C CA . THR A 1 97 ? 13.107 4.467 -17.047 1.00 84.44 97 THR A CA 1
ATOM 780 C C . THR A 1 97 ? 12.041 4.379 -15.961 1.00 84.44 97 THR A C 1
ATOM 782 O O . THR A 1 97 ? 11.743 5.417 -15.380 1.00 84.44 97 THR A O 1
ATOM 785 N N . TYR A 1 98 ? 11.570 3.163 -15.624 1.00 83.44 98 TYR A N 1
ATOM 786 C CA . TYR A 1 98 ? 10.545 2.867 -14.607 1.00 83.44 98 TYR A CA 1
ATOM 787 C C . TYR A 1 98 ? 10.904 3.271 -13.168 1.00 83.44 98 TYR A C 1
ATOM 789 O O . TYR A 1 98 ? 10.026 3.446 -12.331 1.00 83.44 98 TYR A O 1
ATOM 797 N N . ASN A 1 99 ? 12.176 3.467 -12.846 1.00 81.62 99 ASN A N 1
ATOM 798 C CA . ASN A 1 99 ? 12.557 3.941 -11.516 1.00 81.62 99 ASN A CA 1
ATOM 799 C C . ASN A 1 99 ? 12.832 5.449 -11.473 1.00 81.62 99 ASN A C 1
ATOM 801 O O . ASN A 1 99 ? 12.815 6.030 -10.391 1.00 81.62 99 ASN A O 1
ATOM 805 N N . TRP A 1 100 ? 13.071 6.095 -12.620 1.00 77.19 100 TRP A N 1
ATOM 806 C CA . TRP A 1 100 ? 13.531 7.488 -12.665 1.00 77.19 100 TRP A CA 1
ATOM 807 C C . TRP A 1 100 ? 12.458 8.512 -13.084 1.00 77.19 100 TRP A C 1
ATOM 809 O O . TRP A 1 100 ? 12.542 9.676 -12.697 1.00 77.19 100 TRP A O 1
ATOM 819 N N . ASN A 1 101 ? 11.428 8.117 -13.841 1.00 68.19 101 ASN A N 1
ATOM 820 C CA . ASN A 1 101 ? 10.406 9.043 -14.355 1.00 68.19 101 ASN A CA 1
ATOM 821 C C . ASN A 1 101 ? 9.124 9.107 -13.508 1.00 68.19 101 ASN A C 1
ATOM 823 O O . ASN A 1 101 ? 8.180 8.374 -13.745 1.00 68.19 101 ASN A O 1
ATOM 827 N N . LEU A 1 102 ? 8.991 10.086 -12.609 1.00 58.94 102 LEU A N 1
ATOM 828 C CA . LEU A 1 102 ? 7.759 10.282 -11.815 1.00 58.94 102 LEU A CA 1
ATOM 829 C C . LEU A 1 102 ? 6.470 10.520 -12.645 1.00 58.94 102 LEU A C 1
ATOM 831 O O . LEU A 1 102 ? 5.374 10.356 -12.109 1.00 58.94 102 LEU A O 1
ATOM 835 N N . GLN A 1 103 ? 6.580 10.864 -13.936 1.00 60.97 103 GLN A N 1
ATOM 836 C CA . GLN A 1 103 ? 5.462 11.059 -14.871 1.00 60.97 103 GLN A CA 1
ATOM 837 C C . GLN A 1 103 ? 5.479 10.005 -15.990 1.00 60.97 103 GLN A C 1
ATOM 839 O O . GLN A 1 103 ? 5.961 10.221 -17.100 1.00 60.97 103 GLN A O 1
ATOM 844 N N . TRP A 1 104 ? 4.953 8.828 -15.656 1.00 61.56 104 TRP A N 1
ATOM 845 C CA . TRP A 1 104 ? 4.988 7.612 -16.476 1.00 61.56 104 TRP A CA 1
ATOM 846 C C . TRP A 1 104 ? 4.246 7.704 -17.808 1.00 61.56 104 TRP A C 1
ATOM 848 O O . TRP A 1 104 ? 4.674 7.091 -18.783 1.00 61.56 104 TRP A O 1
ATOM 858 N N . ASP A 1 105 ? 3.152 8.463 -17.849 1.00 61.09 105 ASP A N 1
ATOM 859 C CA . ASP A 1 105 ? 2.282 8.560 -19.025 1.00 61.09 105 ASP A CA 1
ATOM 860 C C . ASP A 1 105 ? 2.871 9.450 -20.138 1.00 61.09 105 ASP A C 1
ATOM 862 O O . ASP A 1 105 ? 2.433 9.376 -21.284 1.00 61.09 105 ASP A O 1
ATOM 866 N N . GLU A 1 106 ? 3.895 10.249 -19.821 1.00 59.38 106 GLU A N 1
ATOM 867 C CA . GLU A 1 106 ? 4.535 11.211 -20.733 1.00 59.38 106 GLU A CA 1
ATOM 868 C C . GLU A 1 106 ? 6.015 10.886 -21.003 1.00 59.38 106 GLU A C 1
ATOM 870 O O . GLU A 1 106 ? 6.698 11.601 -21.738 1.00 59.38 106 GLU A O 1
ATOM 875 N N . ALA A 1 107 ? 6.531 9.799 -20.422 1.00 55.62 107 ALA A N 1
ATOM 876 C CA . ALA A 1 107 ? 7.931 9.414 -20.528 1.00 55.62 107 ALA A CA 1
ATOM 877 C C . ALA A 1 107 ? 8.322 9.112 -21.986 1.00 55.62 107 ALA A C 1
ATOM 879 O O . ALA A 1 107 ? 7.990 8.064 -22.544 1.00 55.62 107 ALA A O 1
ATOM 880 N N . GLN A 1 108 ? 9.082 10.021 -22.598 1.00 54.59 108 GLN A N 1
ATOM 881 C CA . GLN A 1 108 ? 9.686 9.804 -23.907 1.00 54.59 108 GLN A CA 1
ATOM 882 C C . GLN A 1 108 ? 11.037 9.106 -23.774 1.00 54.59 108 GLN A C 1
ATOM 884 O O . GLN A 1 108 ? 11.828 9.371 -22.866 1.00 54.59 108 GLN A O 1
ATOM 889 N N . ARG A 1 109 ? 11.326 8.214 -24.722 1.00 55.16 109 ARG A N 1
ATOM 890 C CA . ARG A 1 109 ? 12.633 7.571 -24.811 1.00 55.16 109 ARG A CA 1
ATOM 891 C C . ARG A 1 109 ? 13.677 8.625 -25.182 1.00 55.16 109 ARG A C 1
ATOM 893 O O . ARG A 1 109 ? 13.654 9.142 -26.296 1.00 55.16 109 ARG A O 1
ATOM 900 N N . SER A 1 110 ? 14.633 8.890 -24.292 1.00 48.66 110 SER A N 1
ATOM 901 C CA . SER A 1 110 ? 15.889 9.520 -24.701 1.00 48.66 110 SER A CA 1
ATOM 902 C C . SER A 1 110 ? 16.640 8.503 -25.552 1.00 48.66 110 SER A C 1
ATOM 904 O O . SER A 1 110 ? 17.243 7.557 -25.043 1.00 48.66 110 SER A O 1
ATOM 906 N N . MET A 1 111 ? 16.527 8.633 -26.872 1.00 47.50 111 MET A N 1
ATOM 907 C CA . MET A 1 111 ? 17.377 7.909 -27.808 1.00 47.50 111 MET A CA 1
ATOM 908 C C . MET A 1 111 ? 18.780 8.507 -27.680 1.00 47.50 111 MET A C 1
ATOM 910 O O . MET A 1 111 ? 19.163 9.393 -28.441 1.00 47.50 111 MET A O 1
ATOM 914 N N . GLY A 1 112 ? 19.531 8.066 -26.667 1.00 45.06 112 GLY A N 1
ATOM 915 C CA . GLY A 1 112 ? 20.962 8.318 -26.583 1.00 45.06 112 GLY A CA 1
ATOM 916 C C . GLY A 1 112 ? 21.588 7.869 -27.898 1.00 45.06 112 GLY A C 1
ATOM 917 O O . GLY A 1 112 ? 21.434 6.713 -28.284 1.00 45.06 112 GLY A O 1
ATOM 918 N N . GLY A 1 113 ? 22.192 8.820 -28.613 1.00 41.38 113 GLY A N 1
ATOM 919 C CA . GLY A 1 113 ? 22.667 8.651 -29.979 1.00 41.38 113 GLY A CA 1
ATOM 920 C C . GLY A 1 113 ? 23.562 7.428 -30.131 1.00 41.38 113 GLY A C 1
ATOM 921 O O . GLY A 1 113 ? 24.758 7.476 -29.848 1.00 41.38 113 GLY A O 1
ATOM 922 N N . MET A 1 114 ? 22.982 6.344 -30.637 1.00 38.94 114 MET A N 1
ATOM 923 C CA . MET A 1 114 ? 23.732 5.305 -31.317 1.00 38.94 114 MET A CA 1
ATOM 924 C C . MET A 1 114 ? 24.299 5.974 -32.567 1.00 38.94 114 MET A C 1
ATOM 926 O O . MET A 1 114 ? 23.564 6.264 -33.510 1.00 38.94 114 MET A O 1
ATOM 930 N N . LYS A 1 115 ? 25.599 6.293 -32.537 1.00 36.88 115 LYS A N 1
ATOM 931 C CA . LYS A 1 115 ? 26.356 6.622 -33.745 1.00 36.88 115 LYS A CA 1
ATOM 932 C C . LYS A 1 115 ? 26.077 5.515 -34.754 1.00 36.88 115 LYS A C 1
ATOM 934 O O . LYS A 1 115 ? 26.439 4.364 -34.522 1.00 36.88 115 LYS A O 1
ATOM 939 N N . SER A 1 116 ? 25.407 5.884 -35.836 1.00 32.56 116 SER A N 1
ATOM 940 C CA . SER A 1 116 ? 25.286 5.078 -37.035 1.00 32.56 116 SER A CA 1
ATOM 941 C C . SER A 1 116 ? 26.694 4.747 -37.513 1.00 32.56 116 SER A C 1
ATOM 943 O O . SER A 1 116 ? 27.427 5.627 -37.963 1.00 32.56 116 SER A O 1
ATOM 945 N N . CYS A 1 117 ? 27.091 3.488 -37.370 1.00 32.44 117 CYS A N 1
ATOM 946 C CA . CYS A 1 117 ? 28.151 2.943 -38.194 1.00 32.44 117 CYS A CA 1
ATOM 947 C C . CYS A 1 117 ? 27.553 2.833 -39.597 1.00 32.44 117 CYS A C 1
ATOM 949 O O . CYS A 1 117 ? 26.632 2.049 -39.817 1.00 32.44 117 CYS A O 1
ATOM 951 N N . GLU A 1 118 ? 28.010 3.703 -40.491 1.00 34.56 118 GLU A N 1
ATOM 952 C CA . GLU A 1 118 ? 27.686 3.676 -41.910 1.00 34.56 118 GLU A CA 1
ATOM 953 C C . GLU A 1 118 ? 28.003 2.283 -42.466 1.00 34.56 118 GLU A C 1
ATOM 955 O O . GLU A 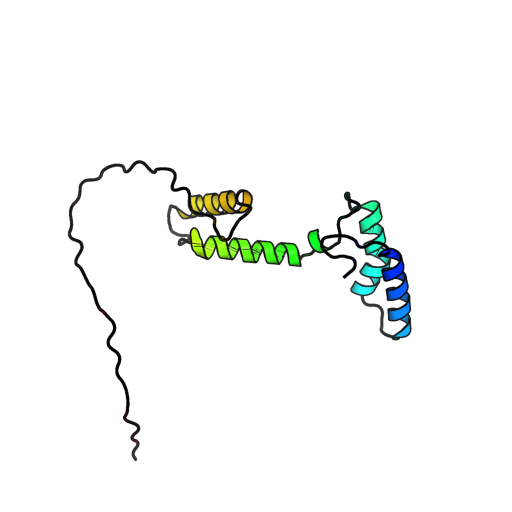1 118 ? 29.137 1.811 -42.391 1.00 34.56 118 GLU A O 1
ATOM 960 N N . ALA A 1 119 ? 26.984 1.621 -43.003 1.00 34.88 119 ALA A N 1
ATOM 961 C CA . ALA A 1 119 ? 27.150 0.520 -43.930 1.00 34.88 119 ALA A CA 1
ATOM 962 C C . ALA A 1 119 ? 26.363 0.903 -45.182 1.00 34.88 119 ALA A C 1
ATOM 964 O O . ALA A 1 119 ? 25.133 0.890 -45.195 1.00 34.88 119 ALA A O 1
ATOM 965 N N . GLU A 1 120 ? 27.107 1.341 -46.193 1.00 34.72 120 GLU A N 1
ATOM 966 C CA . GLU A 1 120 ? 26.629 1.523 -47.556 1.00 34.72 120 GLU A CA 1
ATOM 967 C C . GLU A 1 120 ? 26.040 0.201 -48.067 1.00 34.72 120 GLU A C 1
ATOM 969 O O . GLU A 1 120 ? 26.658 -0.857 -47.942 1.00 34.72 120 GLU A O 1
ATOM 974 N N . GLY A 1 121 ? 24.843 0.262 -48.644 1.00 33.75 121 GLY A N 1
ATOM 975 C CA . GLY A 1 121 ? 24.185 -0.901 -49.227 1.00 33.75 121 GLY A CA 1
ATOM 976 C C . GLY A 1 121 ? 22.750 -0.579 -49.603 1.00 33.75 121 GLY A C 1
ATOM 977 O O . GLY A 1 121 ? 21.850 -0.663 -48.775 1.00 33.75 121 GLY A O 1
ATOM 978 N N . SER A 1 122 ? 22.578 -0.150 -50.848 1.00 39.31 122 SER A N 1
ATOM 979 C CA . SER A 1 122 ? 21.308 0.011 -51.551 1.00 39.31 122 SER A CA 1
ATOM 980 C C . SER A 1 122 ? 20.424 -1.231 -51.429 1.00 39.31 122 SER A C 1
ATOM 982 O O . SER A 1 122 ? 20.937 -2.338 -51.545 1.00 39.31 122 SER A O 1
ATOM 984 N N . ASP A 1 123 ? 19.118 -1.046 -51.238 1.00 33.62 123 ASP A N 1
ATOM 985 C CA . ASP A 1 123 ? 18.106 -1.523 -52.188 1.00 33.62 123 ASP A CA 1
ATOM 986 C C . ASP A 1 123 ? 16.707 -1.006 -51.809 1.00 33.62 123 ASP A C 1
ATOM 988 O O . ASP A 1 123 ? 16.432 -0.583 -50.687 1.00 33.62 123 ASP A O 1
ATOM 992 N N . GLU A 1 124 ? 15.874 -0.931 -52.836 1.00 35.91 124 GLU A N 1
ATOM 993 C CA . GLU A 1 124 ? 14.701 -0.085 -53.012 1.00 35.91 124 GLU A CA 1
ATOM 994 C C . GLU A 1 124 ? 13.552 -0.358 -52.023 1.00 35.91 124 GLU A C 1
ATOM 996 O O . GLU A 1 124 ? 13.123 -1.491 -51.813 1.00 35.91 124 GLU A O 1
ATOM 1001 N N . ILE A 1 125 ? 12.979 0.717 -51.469 1.00 36.06 125 ILE A N 1
ATOM 1002 C CA . ILE A 1 125 ? 11.695 0.673 -50.762 1.00 36.06 125 ILE A CA 1
ATOM 1003 C C . ILE A 1 125 ? 10.590 0.686 -51.824 1.00 36.06 125 ILE A C 1
ATOM 1005 O O . ILE A 1 125 ? 10.320 1.724 -52.429 1.00 36.06 125 ILE A O 1
ATOM 1009 N N . SER A 1 126 ? 9.953 -0.465 -52.055 1.00 33.50 126 SER A N 1
ATOM 1010 C CA . SER A 1 126 ? 8.721 -0.544 -52.840 1.00 33.50 126 SER A CA 1
ATOM 1011 C C . SER A 1 126 ? 7.540 -0.053 -52.004 1.00 33.50 126 SER A C 1
ATOM 1013 O O . SER A 1 126 ? 7.185 -0.648 -50.984 1.00 33.50 126 SER A O 1
ATOM 1015 N N . ASP A 1 127 ? 6.945 1.032 -52.471 1.00 37.50 127 ASP A N 1
ATOM 1016 C CA . ASP A 1 127 ? 5.738 1.666 -51.961 1.00 37.50 127 ASP A CA 1
ATOM 1017 C C . ASP A 1 127 ? 4.530 0.717 -52.114 1.00 37.50 127 ASP A C 1
ATOM 1019 O O . ASP A 1 127 ? 4.202 0.298 -53.226 1.00 37.50 127 ASP A O 1
ATOM 1023 N N . TYR A 1 128 ? 3.855 0.363 -51.016 1.00 34.16 128 TYR A N 1
ATOM 1024 C CA . TYR A 1 128 ? 2.515 -0.228 -51.082 1.00 34.16 128 TYR A CA 1
ATOM 1025 C C . TYR A 1 128 ? 1.570 0.523 -50.149 1.00 34.16 128 TYR A C 1
ATOM 1027 O O . TYR A 1 128 ? 1.349 0.172 -48.990 1.00 34.16 128 TYR A O 1
ATOM 1035 N N . SER A 1 129 ? 1.008 1.589 -50.712 1.00 39.78 129 SER A N 1
ATOM 1036 C CA . SER A 1 129 ? -0.268 2.161 -50.310 1.00 39.78 129 SER A CA 1
ATOM 1037 C C . SER A 1 129 ? -1.388 1.167 -50.630 1.00 39.78 129 SER A C 1
ATOM 1039 O O . SER A 1 129 ? -1.520 0.707 -51.764 1.00 39.78 129 SER A O 1
ATOM 1041 N N . SER A 1 130 ? -2.234 0.857 -49.653 1.00 37.38 130 SER A N 1
ATOM 1042 C CA . SER A 1 130 ? -3.606 0.435 -49.934 1.00 37.38 130 SER A CA 1
ATOM 1043 C C . SER A 1 130 ? -4.529 0.937 -48.841 1.00 37.38 130 SER A C 1
ATOM 1045 O O . SER A 1 130 ? -4.612 0.410 -47.734 1.00 37.38 130 SER A O 1
ATOM 1047 N N . THR A 1 131 ? -5.179 2.029 -49.215 1.00 33.34 131 THR A N 1
ATOM 1048 C CA . THR A 1 131 ? -6.415 2.573 -48.682 1.00 33.34 131 THR A CA 1
ATOM 1049 C C . THR A 1 131 ? -7.529 1.533 -48.637 1.00 33.34 131 THR A C 1
ATOM 1051 O O . THR A 1 131 ? -7.684 0.707 -49.531 1.00 33.34 131 THR A O 1
ATOM 1054 N N . SER A 1 132 ? -8.315 1.639 -47.576 1.00 39.75 132 SER A N 1
ATOM 1055 C CA . SER A 1 132 ? -9.594 0.993 -47.325 1.00 39.75 132 SER A CA 1
ATOM 1056 C C . SER A 1 132 ? -10.614 1.253 -48.438 1.00 39.75 132 SER A C 1
ATOM 1058 O O . SER A 1 132 ? -10.840 2.405 -48.803 1.00 39.75 132 SER A O 1
ATOM 1060 N N . GLU A 1 133 ? -11.313 0.203 -48.869 1.00 39.16 133 GLU A N 1
ATOM 1061 C CA . GLU A 1 133 ? -12.634 0.312 -49.491 1.00 39.16 133 GLU A CA 1
ATOM 1062 C C . GLU A 1 133 ? -13.640 -0.514 -48.681 1.00 39.16 133 GLU A C 1
ATOM 1064 O O . GLU A 1 133 ? -13.489 -1.719 -48.473 1.00 39.16 133 GLU A O 1
ATOM 1069 N N . GLU A 1 134 ? -14.643 0.194 -48.165 1.00 41.03 134 GLU A N 1
ATOM 1070 C CA . GLU A 1 134 ? -15.901 -0.350 -47.669 1.00 41.03 134 GLU A CA 1
ATOM 1071 C C . GLU A 1 134 ? -16.753 -0.879 -48.829 1.00 41.03 134 GLU A C 1
ATOM 1073 O O . GLU A 1 134 ? -16.738 -0.294 -49.909 1.00 41.03 134 GLU A O 1
ATOM 1078 N N . GLN A 1 135 ? -17.556 -1.909 -48.537 1.00 36.09 135 GLN A N 1
ATOM 1079 C CA . GLN A 1 135 ? -18.928 -2.216 -49.004 1.00 36.09 135 GLN A CA 1
ATOM 1080 C C . GLN A 1 135 ? -19.089 -3.748 -48.912 1.00 36.09 135 GLN A C 1
ATOM 1082 O O . GLN A 1 135 ? -18.228 -4.493 -49.353 1.00 36.09 135 GLN A O 1
ATOM 1087 N N . GLY A 1 136 ? -20.098 -4.346 -48.286 1.00 32.50 136 GLY A N 1
ATOM 1088 C CA . GLY A 1 136 ? -21.458 -3.889 -48.064 1.00 32.50 136 GLY A CA 1
ATOM 1089 C C . GLY A 1 136 ? -22.416 -4.885 -48.726 1.00 32.50 136 GLY A C 1
ATOM 1090 O O . GLY A 1 136 ? -22.629 -4.801 -49.924 1.00 32.50 136 GLY A O 1
ATOM 1091 N N . LEU A 1 137 ? -23.007 -5.749 -47.892 1.00 38.16 137 LEU A N 1
ATOM 1092 C CA . LEU A 1 137 ? -24.341 -6.364 -48.003 1.00 38.16 137 LEU A CA 1
ATOM 1093 C C . LEU A 1 137 ? -24.641 -7.544 -48.959 1.00 38.16 137 LEU A C 1
ATOM 1095 O O . LEU A 1 137 ? -24.310 -7.568 -50.136 1.00 38.16 137 LEU A O 1
ATOM 1099 N N . ASP A 1 138 ? -25.450 -8.420 -48.350 1.00 37.56 138 ASP A N 1
ATOM 1100 C CA . ASP A 1 138 ? -26.512 -9.291 -48.864 1.00 37.56 138 ASP A CA 1
ATOM 1101 C C . ASP A 1 138 ? -26.211 -10.647 -49.512 1.00 37.56 138 ASP A C 1
ATOM 1103 O O . ASP A 1 138 ? -25.422 -10.798 -50.437 1.00 37.56 138 ASP A O 1
ATOM 1107 N N . GLY A 1 139 ? -26.962 -11.647 -49.031 1.00 36.81 139 GLY A N 1
ATOM 1108 C CA . GLY A 1 139 ? -27.103 -12.946 -49.684 1.00 36.81 139 GLY A CA 1
ATOM 1109 C C . GLY A 1 139 ? -27.385 -14.111 -48.740 1.00 36.81 139 GLY A C 1
ATOM 1110 O O . GLY A 1 139 ? -26.634 -15.080 -48.725 1.00 36.81 139 GLY A O 1
ATOM 1111 N N . PHE A 1 140 ? -28.442 -14.024 -47.929 1.00 44.34 140 PHE A N 1
ATOM 1112 C CA . PHE A 1 140 ? -29.003 -15.180 -47.228 1.00 44.34 140 PHE A CA 1
ATOM 1113 C C . PHE A 1 140 ? -29.832 -15.986 -48.237 1.00 44.34 140 PHE A C 1
ATOM 1115 O O . PHE A 1 140 ? -30.872 -15.499 -48.664 1.00 44.34 140 PHE A O 1
ATOM 1122 N N . ASP A 1 141 ? -29.407 -17.198 -48.598 1.00 38.75 141 ASP A N 1
ATOM 1123 C CA . ASP A 1 141 ? -30.282 -18.152 -49.286 1.00 38.75 141 ASP A CA 1
ATOM 1124 C C . ASP A 1 141 ? -29.939 -19.601 -48.897 1.00 38.75 141 ASP A C 1
ATOM 1126 O O . ASP A 1 141 ? -28.824 -20.087 -49.090 1.00 38.75 141 ASP A O 1
ATOM 1130 N N . LYS A 1 142 ? -30.928 -20.279 -48.306 1.00 43.41 142 LYS A N 1
ATOM 1131 C CA . LYS A 1 142 ? -31.083 -21.746 -48.309 1.00 43.41 142 LYS A CA 1
ATOM 1132 C C . LYS A 1 142 ? -31.808 -22.094 -49.612 1.00 43.41 142 LYS A C 1
ATOM 1134 O O . LYS A 1 142 ? -32.683 -21.314 -49.981 1.00 43.41 142 LYS A O 1
ATOM 1139 N N . PRO A 1 143 ? -31.566 -23.243 -50.269 1.00 53.00 143 PRO A N 1
ATOM 1140 C CA . PRO A 1 143 ? -32.341 -24.465 -49.947 1.00 53.00 143 PRO A CA 1
ATOM 1141 C C . PRO A 1 143 ? -31.581 -25.767 -50.355 1.00 53.00 143 PRO A C 1
ATOM 1143 O O . PRO A 1 143 ? -30.426 -25.676 -50.757 1.00 53.00 143 PRO A O 1
ATOM 1146 N N . GLU A 1 144 ? -32.040 -27.019 -50.245 1.00 44.50 144 GLU A N 1
ATOM 1147 C CA . GLU A 1 144 ? -33.281 -27.717 -49.848 1.00 44.50 144 GLU A CA 1
ATOM 1148 C C . GLU A 1 144 ? -32.915 -28.894 -48.922 1.00 44.50 144 GLU A C 1
ATOM 1150 O O . GLU A 1 144 ? -31.819 -29.476 -49.105 1.00 44.50 144 GLU A O 1
#

pLDDT: mean 73.81, std 22.14, range [32.44, 96.75]

Solvent-accessible surface area (backbone atoms only — not comparable to full-atom values): 9390 Å² total; per-residue (Å²): 123,53,52,33,64,46,43,44,89,66,42,66,59,52,40,53,52,47,53,54,54,49,62,73,68,73,61,80,88,45,73,70,55,50,40,56,64,62,44,47,58,51,42,63,70,75,70,48,90,53,90,55,58,20,54,35,69,80,28,69,68,45,53,52,53,48,52,56,49,52,51,48,51,34,65,74,76,43,67,67,58,83,90,41,90,58,31,68,57,35,51,51,53,44,52,54,49,74,73,68,51,97,55,69,93,72,67,71,83,80,77,73,80,74,78,78,76,86,71,93,75,89,79,84,86,80,86,78,87,80,82,88,79,90,83,84,87,88,83,91,78,85,90,133

Organism: Perkinsus olseni (NCBI:txid32597)

Foldseek 3Di:
DQQAQWHDPCVLVVLVVVVVVVVVVVDDDDPVNCCSNPVLVVCQPPPDPDVTGGCNCVDVVVVVVLVVLLVVLCVPPQDDDPPDPCNVVSVVQSVVQSVPDPPSVPDDDPPPDPPDPDDDDDDDDDDDDDDDDDDD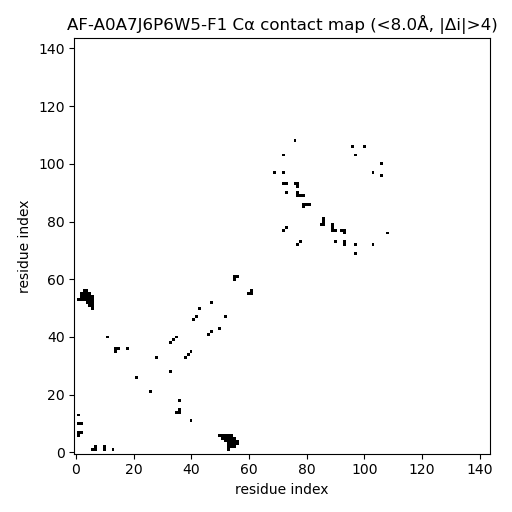DDDDDDDD

Secondary structure (DSSP, 8-state):
-TBSSBBPTTHHHHHHHHHHHHHHTTPPPPHHHHIIIIIHHHHHHHT-S-TTB-TTTTSHHHHHHHHHHHHHHIIIII---TTSTTHHHHHHHHHHHHHH-S-TTS--------------------------------------

Mean predicted aligned error: 16.56 Å

Sequence (144 aa):
MCFGLTRQAGWRDSIVAFRSAWSNTGLRWTPKVHILCDHVVEYLENYEADDDVGLGLSSEQSGESLHARLQRVWNQLFKINADNELFSQRLIDCMVTYNWNLQWDEAQRSMGGMKSCEAEGSDEISDYSSTSEEQGLDGFDKPE